Protein AF-A0A811YXW7-F1 (afdb_monomer)

Nearest PDB structures (foldseek):
  7qv2-assembly1_o  TM=4.224E-01  e=8.353E+00  Bacillus subtilis subsp. subtilis str. 168

Sequence (118 aa):
MSMLRLQKRLASSVLRCGKKVWLDPNETNEIRMRILRRLLRRYRDSKIDHHMYHSLYLKVKGNMFKNTWIFMEHIHKLKADKARKSKTKEACKCPEERLQAKKEEIIKTLSKEEETKK

Organism: Nyctereutes procyonoides (NCBI:txid34880)

Mean predicted aligned error: 9.52 Å

Radius of gyration: 27.78 Å; Cα contacts (8 Å, |Δi|>4): 37; chains: 1; bounding box: 67×32×76 Å

Secondary structure (DSSP, 8-state):
--TTHHHHHHHHHHTT-GGG----GGGHHHHHHHHHHHHHHHHHTTT--HHHHHHHHHHHHTT--SSHHHHHHHHHHHHHHHHHHHHHHHHHHHHHHHHHHHHHHHHHHHHHHHHHT-

Foldseek 3Di:
DQPCPVVQVVVCVVVVPHNPDDDDPVCSLVVQLVVLLVVLVVCPVPPDDPVRSVVLNVCSVVVVDPDPVVSVVVSVVVSVVVVVVVVVVVVVVVVVVVVVVVVVVVVVVVVVVVVVVD

InterPro domains:
  IPR000196 Large ribosomal subunit protein eL19 domain [SM01416] (3-79)
  IPR035970 Large ribosomal subunit protein eL19 superfamily [SSF48140] (3-77)
  IPR039547 Large ribosomal subunit protein eL19 [PTHR10722] (32-118)
  IPR057260 Ribosomal protein L19e, C-terminal domain [PF25476] (27-78)

Solvent-accessible surface area (backbone atoms only — not comparable to full-atom values): 6907 Å² total; per-residue (Å²): 133,81,90,50,60,66,58,48,53,51,52,15,64,73,69,72,60,50,93,73,61,81,74,68,76,82,51,52,61,57,56,49,43,52,52,52,51,53,49,50,57,62,36,48,84,76,78,43,53,75,72,58,48,54,56,50,51,52,42,46,73,66,60,73,57,91,44,72,65,61,45,50,52,50,51,53,50,52,50,52,51,50,57,50,51,50,53,53,50,55,63,55,44,59,58,51,53,53,52,50,52,53,52,53,50,53,53,54,52,53,53,51,52,58,62,73,74,108

pLDDT: mean 85.8, std 8.54, range [47.97, 95.38]

Structure (mmCIF, N/CA/C/O backbone):
data_AF-A0A811YXW7-F1
#
_entry.id   AF-A0A811YXW7-F1
#
loop_
_atom_site.group_PDB
_atom_site.id
_atom_site.type_symbol
_atom_site.label_atom_id
_atom_site.label_alt_id
_a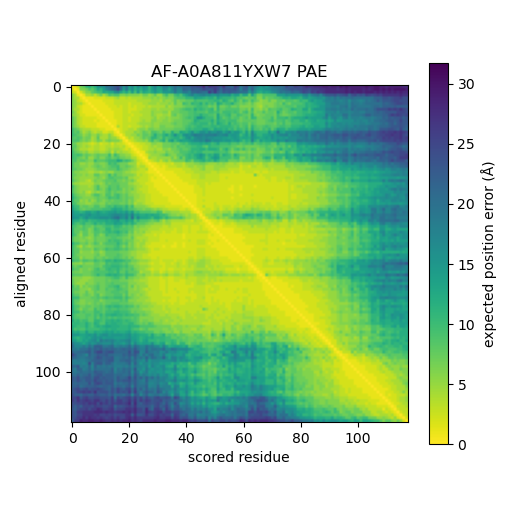tom_site.label_comp_id
_atom_site.label_asym_id
_atom_site.label_entity_id
_atom_site.label_seq_id
_atom_site.pdbx_PDB_ins_code
_atom_site.Cartn_x
_atom_site.Cartn_y
_atom_site.Cartn_z
_atom_site.occupancy
_atom_site.B_iso_or_equiv
_atom_site.auth_seq_id
_atom_site.auth_comp_id
_atom_site.auth_asym_id
_atom_site.auth_atom_id
_atom_site.pdbx_PDB_model_num
ATOM 1 N N . MET A 1 1 ? 21.284 -7.769 -9.258 1.00 47.97 1 MET A N 1
ATOM 2 C CA . MET A 1 1 ? 20.668 -8.637 -10.293 1.00 47.97 1 MET A CA 1
ATOM 3 C C . MET A 1 1 ? 19.537 -7.887 -10.985 1.00 47.97 1 MET A C 1
ATOM 5 O O . MET A 1 1 ? 18.571 -7.527 -10.327 1.00 47.97 1 MET A O 1
ATOM 9 N N . SER A 1 2 ? 19.664 -7.593 -12.279 1.00 54.22 2 SER A N 1
ATOM 10 C CA . SER A 1 2 ? 18.692 -6.773 -13.012 1.00 54.22 2 SER A CA 1
ATOM 11 C C . SER A 1 2 ? 17.357 -7.507 -13.222 1.00 54.22 2 SER A C 1
ATOM 13 O O . SER A 1 2 ? 17.301 -8.623 -13.740 1.00 54.22 2 SER A O 1
ATOM 15 N N . MET A 1 3 ? 16.266 -6.854 -12.812 1.00 62.00 3 MET A N 1
ATOM 16 C CA . MET A 1 3 ? 14.878 -7.347 -12.826 1.00 62.00 3 MET A CA 1
ATOM 17 C C . MET A 1 3 ? 14.267 -7.435 -14.240 1.00 62.00 3 MET A C 1
ATOM 19 O O . MET A 1 3 ? 13.110 -7.809 -14.393 1.00 62.00 3 MET A O 1
ATOM 23 N N . LEU A 1 4 ? 15.039 -7.104 -15.282 1.00 75.44 4 LEU A N 1
ATOM 24 C CA . LEU A 1 4 ? 14.556 -6.938 -16.656 1.00 75.44 4 LEU A CA 1
ATOM 25 C C . LEU A 1 4 ? 14.890 -8.121 -17.577 1.00 75.44 4 LEU A C 1
ATOM 27 O O . LEU A 1 4 ? 14.950 -7.966 -18.795 1.00 75.44 4 LEU A O 1
ATOM 31 N N . ARG A 1 5 ? 15.134 -9.315 -17.016 1.00 80.75 5 ARG A N 1
ATOM 32 C CA . ARG A 1 5 ? 15.488 -10.510 -17.810 1.00 80.75 5 ARG A CA 1
ATOM 33 C C . ARG A 1 5 ? 14.402 -10.857 -18.826 1.00 80.75 5 ARG A C 1
ATOM 35 O O . ARG A 1 5 ? 14.719 -11.165 -19.970 1.00 80.75 5 ARG A O 1
ATOM 42 N N . LEU A 1 6 ? 13.132 -10.772 -18.418 1.00 82.06 6 LEU A N 1
ATOM 43 C CA . LEU A 1 6 ? 12.005 -11.041 -19.308 1.00 82.06 6 LEU A CA 1
ATOM 44 C C . LEU A 1 6 ? 11.903 -9.984 -20.413 1.00 82.06 6 LEU A C 1
ATOM 46 O O . LEU A 1 6 ? 11.776 -10.365 -21.571 1.00 82.06 6 LEU A O 1
ATOM 50 N N . GLN A 1 7 ? 12.022 -8.688 -20.087 1.00 84.81 7 GLN A N 1
ATOM 51 C CA . GLN A 1 7 ? 12.030 -7.631 -21.105 1.00 84.81 7 GLN A CA 1
ATOM 52 C C . GLN A 1 7 ? 13.184 -7.803 -22.097 1.00 84.81 7 GLN A C 1
ATOM 54 O O . GLN A 1 7 ? 12.943 -7.763 -23.298 1.00 84.81 7 GLN A O 1
ATOM 59 N N . LYS A 1 8 ? 14.411 -8.069 -21.622 1.00 85.88 8 LYS A N 1
ATOM 60 C CA . LYS A 1 8 ? 15.564 -8.326 -22.503 1.00 85.88 8 LYS A CA 1
ATOM 61 C C . LYS A 1 8 ? 15.332 -9.528 -23.419 1.00 85.88 8 LYS A C 1
ATOM 63 O O . LYS A 1 8 ? 15.640 -9.452 -24.604 1.00 85.88 8 LYS A O 1
ATOM 68 N N . ARG A 1 9 ? 14.760 -10.620 -22.892 1.00 88.75 9 ARG A N 1
ATOM 69 C CA . ARG A 1 9 ? 14.436 -11.824 -23.677 1.00 88.75 9 ARG A CA 1
ATOM 70 C C . ARG A 1 9 ? 13.384 -11.543 -24.752 1.00 88.75 9 ARG A C 1
ATOM 72 O O . ARG A 1 9 ? 13.567 -11.947 -25.893 1.00 88.75 9 ARG A O 1
ATOM 79 N N . LEU A 1 10 ? 12.301 -10.852 -24.398 1.00 88.25 10 LEU A N 1
ATOM 80 C CA . LEU A 1 10 ? 11.227 -10.529 -25.341 1.00 88.25 10 LEU A CA 1
ATOM 81 C C . LEU A 1 10 ? 11.698 -9.550 -26.422 1.00 88.25 10 LEU A C 1
ATOM 83 O O . LEU A 1 10 ? 11.484 -9.808 -27.601 1.00 88.25 10 LEU A O 1
ATOM 87 N N . ALA A 1 11 ? 12.403 -8.482 -26.042 1.00 89.12 11 ALA A N 1
ATOM 88 C CA . ALA A 1 11 ? 12.955 -7.513 -26.988 1.00 89.12 11 ALA A CA 1
ATOM 89 C C . ALA A 1 11 ? 13.925 -8.174 -27.982 1.00 89.12 11 ALA A C 1
ATOM 91 O O . ALA A 1 11 ? 13.882 -7.888 -29.173 1.00 89.12 11 ALA A O 1
ATOM 92 N N . SER A 1 12 ? 14.745 -9.116 -27.502 1.00 92.69 12 SER A N 1
ATOM 93 C CA . SER A 1 12 ? 15.673 -9.895 -28.329 1.00 92.69 12 SER A CA 1
ATOM 94 C C . SER A 1 12 ? 14.955 -10.725 -29.398 1.00 92.69 12 SER A C 1
ATOM 96 O O . SER A 1 12 ? 15.402 -10.768 -30.545 1.00 92.69 12 SER A O 1
ATOM 98 N N . SER A 1 13 ? 13.824 -11.340 -29.036 1.00 92.06 13 SER A N 1
ATOM 99 C CA . SER A 1 13 ? 12.993 -12.112 -29.963 1.00 92.06 13 SER A CA 1
ATOM 100 C C . SER A 1 13 ? 12.295 -11.226 -30.996 1.00 92.06 13 SER A C 1
ATOM 102 O O . SER A 1 13 ? 12.221 -11.605 -32.160 1.00 92.06 13 SER A O 1
ATOM 104 N N . VAL A 1 14 ? 11.783 -10.060 -30.584 1.00 91.62 14 VAL A N 1
ATOM 105 C CA . VAL A 1 14 ? 11.061 -9.128 -31.470 1.00 91.62 14 VAL A CA 1
ATOM 106 C C . VAL A 1 14 ? 12.008 -8.485 -32.483 1.00 91.62 14 VAL A C 1
ATOM 108 O O . VAL A 1 14 ? 11.702 -8.443 -33.669 1.00 91.62 14 VAL A O 1
ATOM 111 N N . LEU A 1 15 ? 13.181 -8.035 -32.031 1.00 90.44 15 LEU A N 1
ATOM 112 C CA . LEU A 1 15 ? 14.177 -7.359 -32.870 1.00 90.44 15 LEU A CA 1
ATOM 113 C C . LEU A 1 15 ? 15.081 -8.328 -33.654 1.00 90.44 15 LEU A C 1
ATOM 115 O O . LEU A 1 15 ? 15.937 -7.878 -34.409 1.00 90.44 15 LEU A O 1
ATOM 119 N N . ARG A 1 16 ? 14.935 -9.649 -33.454 1.00 87.81 16 ARG A N 1
ATOM 120 C CA . ARG A 1 16 ? 15.744 -10.714 -34.086 1.00 87.81 16 ARG A CA 1
ATOM 121 C C . ARG A 1 16 ? 17.265 -10.507 -33.972 1.00 87.81 16 ARG A C 1
ATOM 123 O O . ARG A 1 16 ? 18.022 -10.903 -34.850 1.00 87.81 16 ARG A O 1
ATOM 130 N N . CYS A 1 17 ? 17.728 -9.908 -32.876 1.00 86.94 17 CYS A N 1
ATOM 131 C CA . CYS A 1 17 ? 19.127 -9.491 -32.701 1.00 86.94 17 CYS A CA 1
ATOM 132 C C . CYS A 1 17 ? 19.908 -10.311 -31.654 1.00 86.94 17 CYS A C 1
ATOM 134 O O . CYS A 1 17 ? 21.076 -10.027 -31.369 1.00 86.94 17 CYS A O 1
ATOM 136 N N . GLY A 1 18 ? 19.286 -11.336 -31.055 1.00 84.19 18 GLY A N 1
ATOM 137 C CA . GLY A 1 18 ? 19.917 -12.149 -30.011 1.00 84.19 18 GLY A CA 1
ATOM 138 C C . GLY A 1 18 ? 20.201 -11.345 -28.734 1.00 84.19 18 GLY A C 1
ATOM 139 O O . GLY A 1 18 ? 19.506 -10.375 -28.433 1.00 84.19 18 GLY A O 1
ATOM 140 N N . LYS A 1 19 ? 21.198 -11.737 -27.929 1.00 80.25 19 LYS A N 1
ATOM 141 C CA . LYS A 1 19 ? 21.458 -11.141 -26.594 1.00 80.25 19 LYS A CA 1
ATOM 142 C C . LYS A 1 19 ? 22.016 -9.702 -26.619 1.00 80.25 19 LYS A C 1
ATOM 144 O O . LYS A 1 19 ? 22.345 -9.172 -25.562 1.00 80.25 19 LYS A O 1
ATOM 149 N N . LYS A 1 20 ? 22.099 -9.057 -27.787 1.00 80.88 20 LYS A N 1
ATOM 150 C CA . LYS A 1 20 ? 22.682 -7.717 -27.984 1.00 80.88 20 LYS A CA 1
ATOM 151 C C . LYS A 1 20 ? 21.777 -6.554 -27.544 1.00 80.88 20 LYS A C 1
ATOM 153 O O . LYS A 1 20 ? 22.146 -5.400 -27.716 1.00 80.88 20 LYS A O 1
ATOM 158 N N . VAL A 1 21 ? 20.605 -6.829 -26.967 1.00 84.44 21 VAL A N 1
ATOM 159 C CA . VAL A 1 21 ? 19.672 -5.784 -26.520 1.00 84.44 21 VAL A CA 1
ATOM 160 C C . VAL A 1 21 ? 20.239 -5.007 -25.330 1.00 84.44 21 VAL A C 1
ATOM 162 O O . VAL A 1 21 ? 20.344 -5.522 -24.206 1.00 84.44 21 VAL A O 1
ATOM 165 N N . TRP A 1 22 ? 20.544 -3.736 -25.577 1.00 83.44 22 TRP A N 1
ATOM 166 C CA . TRP A 1 22 ? 20.842 -2.752 -24.548 1.00 83.44 22 TRP A CA 1
ATOM 167 C C . TRP A 1 22 ? 19.532 -2.148 -24.023 1.00 83.44 22 TRP A C 1
ATOM 169 O O . TRP A 1 22 ? 18.623 -1.855 -24.793 1.00 83.44 22 TRP A O 1
ATOM 179 N N . LEU A 1 23 ? 19.407 -2.034 -22.700 1.00 78.81 23 LEU A N 1
ATOM 180 C CA . LEU A 1 23 ? 18.302 -1.328 -22.046 1.00 78.81 23 LEU A CA 1
ATOM 181 C C . LEU A 1 23 ? 18.929 -0.205 -21.237 1.00 78.81 23 LEU A C 1
ATOM 183 O O . LEU A 1 23 ? 19.870 -0.488 -20.488 1.00 78.81 23 LEU A O 1
ATOM 187 N N . ASP A 1 24 ? 18.395 1.006 -21.366 1.00 80.94 24 ASP A N 1
ATOM 188 C CA . ASP A 1 24 ? 18.929 2.176 -20.681 1.00 80.94 24 ASP A CA 1
ATOM 189 C C . ASP A 1 24 ? 18.831 2.007 -19.150 1.00 80.94 24 ASP A C 1
ATOM 191 O O . ASP A 1 24 ? 17.732 1.813 -18.608 1.00 80.94 24 ASP A O 1
ATOM 195 N N . PRO A 1 25 ? 19.960 2.045 -18.416 1.00 80.00 25 PRO A N 1
ATOM 196 C CA . PRO A 1 25 ? 19.962 2.035 -16.957 1.00 80.00 25 PRO A CA 1
ATOM 197 C C . PRO A 1 25 ? 19.155 3.183 -16.328 1.00 80.00 25 PRO A C 1
ATOM 199 O O . PRO A 1 25 ? 18.594 2.995 -15.242 1.00 80.00 25 PRO A O 1
ATOM 202 N N . ASN A 1 26 ? 19.043 4.330 -17.003 1.00 80.50 26 ASN A N 1
ATOM 203 C CA . ASN A 1 26 ? 18.340 5.517 -16.513 1.00 80.50 26 ASN A CA 1
ATOM 204 C C . ASN A 1 26 ? 16.814 5.320 -16.484 1.00 80.50 26 ASN A C 1
ATOM 206 O O . ASN A 1 26 ? 16.141 5.813 -15.579 1.00 80.50 26 ASN A O 1
ATOM 210 N N . GLU A 1 27 ? 16.264 4.486 -17.373 1.00 79.50 27 GLU A N 1
ATOM 211 C CA . GLU A 1 27 ? 14.826 4.166 -17.420 1.00 79.50 27 GLU A CA 1
ATOM 212 C C . GLU A 1 27 ? 14.397 3.111 -16.386 1.00 79.50 27 GLU A C 1
ATOM 214 O O . GLU A 1 27 ? 13.206 2.849 -16.175 1.00 79.50 27 GLU A O 1
ATOM 219 N N . THR A 1 28 ? 15.349 2.473 -15.697 1.00 81.56 28 THR A N 1
ATOM 220 C CA . THR A 1 28 ? 15.049 1.353 -14.789 1.00 81.56 28 THR A CA 1
ATOM 221 C C . THR A 1 28 ? 14.097 1.735 -13.653 1.00 81.56 28 THR A C 1
ATOM 223 O O . THR A 1 28 ? 13.296 0.902 -13.210 1.00 81.56 28 THR A O 1
ATOM 226 N N . ASN A 1 29 ? 14.144 2.990 -13.198 1.00 84.44 29 ASN A N 1
ATOM 227 C CA . ASN A 1 29 ? 13.227 3.522 -12.192 1.00 84.44 29 ASN A CA 1
ATOM 228 C C . ASN A 1 29 ? 11.802 3.665 -12.7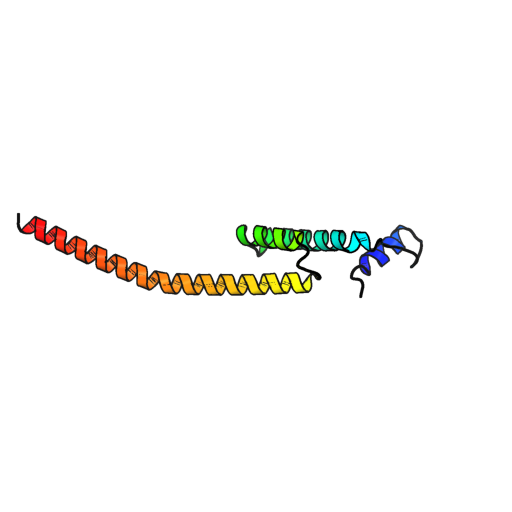35 1.00 84.44 29 ASN A C 1
ATOM 230 O O . ASN A 1 29 ? 10.849 3.252 -12.068 1.00 84.44 29 ASN A O 1
ATOM 234 N N . GLU A 1 30 ? 11.647 4.170 -13.956 1.00 85.94 30 GLU A N 1
ATOM 235 C CA . GLU A 1 30 ? 10.337 4.353 -14.582 1.00 85.94 30 GLU A CA 1
ATOM 236 C C . GLU A 1 30 ? 9.654 3.018 -14.872 1.00 85.94 30 GLU A C 1
ATOM 238 O O . GLU A 1 30 ? 8.476 2.819 -14.544 1.00 85.94 30 GLU A O 1
ATOM 243 N N . ILE A 1 31 ? 10.415 2.054 -15.403 1.00 85.81 31 ILE A N 1
ATOM 244 C CA . ILE A 1 31 ? 9.924 0.699 -15.668 1.00 85.81 31 ILE A CA 1
ATOM 245 C C . ILE A 1 31 ? 9.422 0.061 -14.366 1.00 85.81 31 ILE A C 1
ATOM 247 O O . ILE A 1 31 ? 8.329 -0.516 -14.329 1.00 85.81 31 ILE A O 1
ATOM 251 N N . ARG A 1 32 ? 10.175 0.212 -13.269 1.00 87.44 32 ARG A N 1
ATOM 252 C CA . ARG A 1 32 ? 9.785 -0.295 -11.947 1.00 87.44 32 ARG A CA 1
ATOM 253 C C . ARG A 1 32 ? 8.515 0.377 -11.433 1.00 87.44 32 ARG A C 1
ATOM 255 O O . ARG A 1 32 ? 7.581 -0.322 -11.030 1.00 87.44 32 ARG A O 1
ATOM 262 N N . MET A 1 33 ? 8.447 1.709 -11.471 1.00 90.62 33 MET A N 1
ATOM 263 C CA . MET A 1 33 ? 7.258 2.450 -11.044 1.00 90.62 33 MET A CA 1
ATOM 264 C C . MET A 1 33 ? 6.017 2.015 -11.824 1.00 90.62 33 MET A C 1
ATOM 266 O O . MET A 1 33 ? 4.957 1.817 -11.230 1.00 90.62 33 MET A O 1
ATOM 270 N N . ARG A 1 34 ? 6.141 1.804 -13.140 1.00 91.25 34 ARG A N 1
ATOM 271 C CA . ARG A 1 34 ? 5.038 1.333 -13.989 1.00 91.25 34 ARG A CA 1
ATOM 272 C C . ARG A 1 34 ? 4.547 -0.053 -13.564 1.00 91.25 34 ARG A C 1
ATOM 274 O O . ARG A 1 34 ? 3.336 -0.265 -13.492 1.00 91.25 34 ARG A O 1
ATOM 281 N N . ILE A 1 35 ? 5.453 -0.978 -13.243 1.00 90.00 35 ILE A N 1
ATOM 282 C CA . ILE A 1 35 ? 5.094 -2.317 -12.744 1.00 90.00 35 ILE A CA 1
ATOM 283 C C . ILE A 1 35 ? 4.321 -2.214 -11.420 1.00 90.00 35 ILE A C 1
ATOM 285 O O . ILE A 1 35 ? 3.252 -2.811 -11.284 1.00 90.00 35 ILE A O 1
ATOM 289 N N . LEU A 1 36 ? 4.812 -1.415 -10.468 1.00 92.81 36 LEU A N 1
ATOM 290 C CA . LEU A 1 36 ? 4.171 -1.238 -9.160 1.00 92.81 36 LEU A CA 1
ATOM 291 C C . LEU A 1 36 ? 2.796 -0.565 -9.261 1.00 92.81 36 LEU A C 1
ATOM 293 O O . LEU A 1 36 ? 1.847 -1.018 -8.625 1.00 92.81 36 LEU A O 1
ATOM 297 N N . ARG A 1 37 ? 2.647 0.464 -10.105 1.00 93.56 37 ARG A N 1
ATOM 298 C CA . ARG A 1 37 ? 1.349 1.128 -10.334 1.00 93.56 37 ARG A CA 1
ATOM 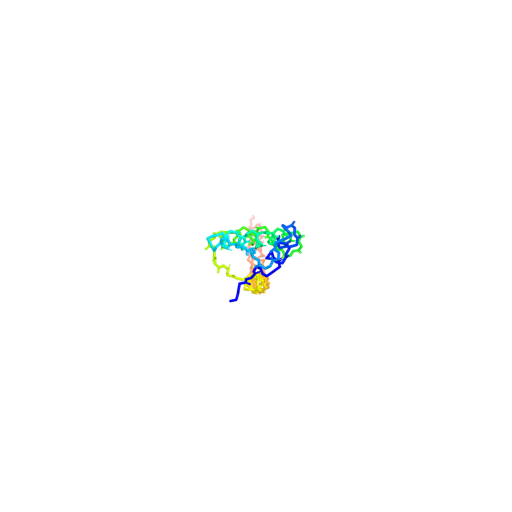299 C C . ARG A 1 37 ? 0.336 0.198 -10.997 1.00 93.56 37 ARG A C 1
ATOM 301 O O . ARG A 1 37 ? -0.833 0.209 -10.620 1.00 93.56 37 ARG A O 1
ATOM 308 N N . ARG A 1 38 ? 0.773 -0.647 -11.941 1.00 92.94 38 ARG A N 1
ATOM 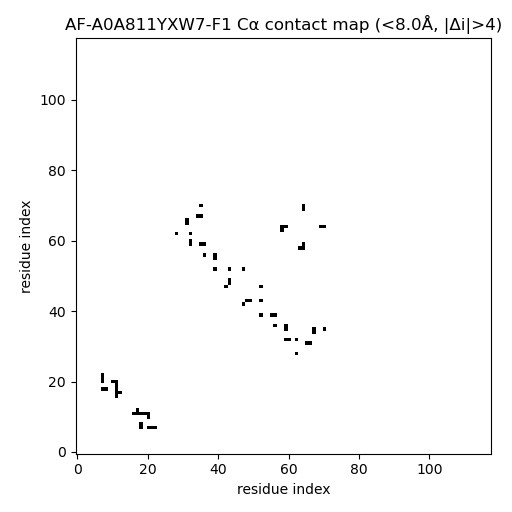309 C CA . ARG A 1 38 ? -0.084 -1.679 -12.552 1.00 92.94 38 ARG A CA 1
ATOM 310 C C . ARG A 1 38 ? -0.566 -2.697 -11.521 1.00 92.94 38 ARG A C 1
ATOM 312 O O . ARG A 1 38 ? -1.745 -3.042 -11.533 1.00 92.94 38 ARG A O 1
ATOM 319 N N . LEU A 1 39 ? 0.316 -3.145 -10.625 1.00 92.50 39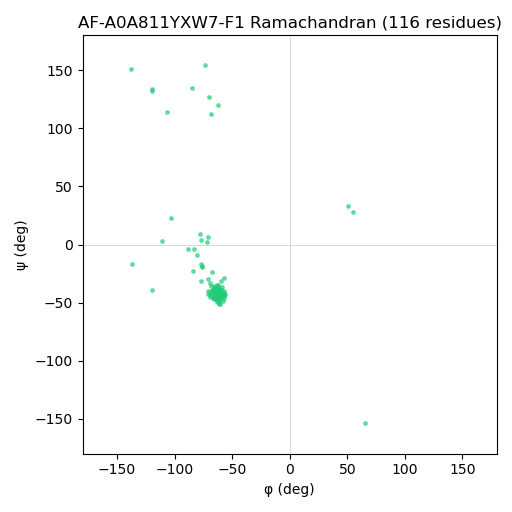 LEU A N 1
ATOM 320 C CA . LEU A 1 39 ? -0.070 -4.005 -9.505 1.00 92.50 39 LEU A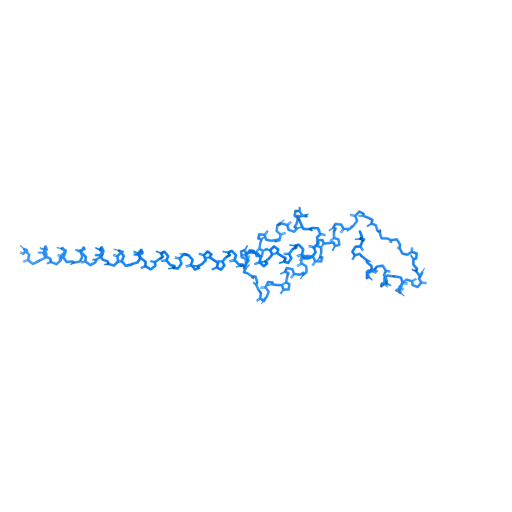 CA 1
ATOM 321 C C . LEU A 1 39 ? -1.075 -3.299 -8.595 1.00 92.50 39 LEU A C 1
ATOM 323 O O . LEU A 1 39 ? -2.146 -3.841 -8.357 1.00 92.50 39 LEU A O 1
ATOM 327 N N . LEU A 1 40 ? -0.791 -2.073 -8.154 1.00 93.69 40 LEU A N 1
ATOM 328 C CA . LEU A 1 40 ? -1.694 -1.329 -7.274 1.00 93.69 40 LEU A CA 1
ATOM 329 C C . LEU A 1 40 ? -3.091 -1.150 -7.900 1.00 93.69 40 LEU A C 1
ATOM 331 O O . LEU A 1 40 ? -4.087 -1.327 -7.205 1.00 93.69 40 LEU A O 1
ATOM 335 N N . ARG A 1 41 ? -3.175 -0.886 -9.214 1.00 93.38 41 ARG A N 1
ATOM 336 C CA . ARG A 1 41 ? -4.453 -0.819 -9.943 1.00 93.38 41 ARG A CA 1
ATOM 337 C C . ARG A 1 41 ? -5.222 -2.138 -9.871 1.00 93.38 41 ARG A C 1
ATOM 339 O O . ARG A 1 41 ? -6.395 -2.111 -9.543 1.00 93.38 41 ARG A O 1
ATOM 346 N N . ARG A 1 42 ? -4.563 -3.280 -10.100 1.00 92.38 42 ARG A N 1
ATOM 347 C CA . ARG A 1 42 ? -5.206 -4.603 -9.965 1.00 92.38 42 ARG A CA 1
ATOM 348 C C . ARG A 1 42 ? -5.685 -4.876 -8.538 1.00 92.38 42 ARG A C 1
ATOM 350 O O . ARG A 1 42 ? -6.733 -5.468 -8.342 1.00 92.38 42 ARG A O 1
ATOM 357 N N . TYR A 1 43 ? -4.916 -4.453 -7.537 1.00 91.00 43 TYR A N 1
ATOM 358 C CA . TYR A 1 43 ? -5.274 -4.663 -6.134 1.00 91.00 43 TYR A CA 1
ATOM 359 C C . TYR A 1 43 ? -6.370 -3.712 -5.629 1.00 91.00 43 TYR A C 1
ATOM 361 O O . TYR A 1 43 ? -7.001 -4.036 -4.621 1.00 91.00 43 TYR A O 1
ATOM 369 N N . ARG A 1 44 ? -6.611 -2.579 -6.304 1.00 88.50 44 ARG A N 1
ATOM 370 C CA . ARG A 1 44 ? -7.711 -1.650 -5.993 1.00 88.50 44 ARG A CA 1
ATOM 371 C C . ARG A 1 44 ? -9.066 -2.347 -6.087 1.00 88.50 44 ARG A C 1
ATOM 373 O O . ARG A 1 44 ? -9.875 -2.189 -5.186 1.00 88.50 44 ARG A O 1
ATOM 380 N N . ASP A 1 45 ? -9.267 -3.149 -7.126 1.00 82.06 45 ASP A N 1
ATOM 381 C CA . ASP A 1 45 ? -10.565 -3.780 -7.388 1.00 82.06 45 ASP A CA 1
ATOM 382 C C . ASP A 1 45 ? -10.829 -4.987 -6.470 1.00 82.06 45 ASP A C 1
ATOM 384 O O . ASP A 1 45 ? -11.963 -5.430 -6.341 1.00 82.06 45 ASP A O 1
ATOM 388 N N . SER A 1 46 ? -9.794 -5.538 -5.819 1.00 82.25 46 SER A N 1
ATOM 389 C CA . SER A 1 46 ? -9.921 -6.791 -5.054 1.00 82.25 46 SER A CA 1
ATOM 390 C C . SER A 1 46 ? -9.610 -6.690 -3.560 1.00 82.25 46 SER A C 1
ATOM 392 O O . SER A 1 46 ? -10.211 -7.407 -2.766 1.00 82.25 46 SER A O 1
ATOM 394 N N . LYS A 1 47 ? -8.594 -5.918 -3.147 1.00 77.62 47 LYS A N 1
ATOM 395 C CA . LYS A 1 47 ? -7.952 -6.097 -1.823 1.00 77.62 47 LYS A CA 1
ATOM 396 C C . LYS A 1 47 ? -7.654 -4.809 -1.057 1.00 77.62 47 LYS A C 1
ATOM 398 O O . LYS A 1 47 ? -7.352 -4.905 0.134 1.00 77.62 47 LYS A O 1
ATOM 403 N N . ILE A 1 48 ? -7.658 -3.647 -1.709 1.00 87.50 48 ILE A N 1
ATOM 404 C CA . ILE A 1 48 ? -7.177 -2.385 -1.132 1.00 87.50 48 ILE A CA 1
ATOM 405 C C . ILE A 1 48 ? -8.304 -1.354 -1.101 1.00 87.50 48 ILE A C 1
ATOM 407 O O . ILE A 1 48 ? -8.982 -1.127 -2.092 1.00 87.50 48 ILE A O 1
ATOM 411 N N . ASP A 1 49 ? -8.442 -0.693 0.043 1.00 88.75 49 ASP A N 1
ATOM 412 C CA . ASP A 1 49 ? -9.363 0.422 0.251 1.00 88.75 49 ASP A CA 1
ATOM 413 C C . ASP A 1 49 ? -8.891 1.719 -0.441 1.00 88.75 49 ASP A C 1
ATOM 415 O O . ASP A 1 49 ? -7.688 1.939 -0.611 1.00 88.75 49 ASP A O 1
ATOM 419 N N . HIS A 1 50 ? -9.814 2.625 -0.779 1.00 90.12 50 HIS A N 1
ATOM 420 C CA . HIS A 1 50 ? -9.502 3.861 -1.510 1.00 90.12 50 HIS A CA 1
ATOM 421 C C . HIS A 1 50 ? -8.438 4.726 -0.804 1.00 90.12 50 HIS A C 1
ATOM 423 O O . HIS A 1 50 ? -7.485 5.191 -1.436 1.00 90.12 50 HIS A O 1
ATOM 429 N N . HIS A 1 51 ? -8.528 4.868 0.523 1.00 89.88 51 HIS A N 1
ATOM 430 C CA . HIS A 1 51 ? -7.553 5.637 1.303 1.00 89.88 51 HIS A CA 1
ATOM 431 C C . HIS A 1 51 ? -6.169 4.968 1.315 1.00 89.88 51 HIS A C 1
ATOM 433 O O . HIS A 1 51 ? -5.126 5.624 1.228 1.00 89.88 51 HIS A O 1
ATOM 439 N N . MET A 1 52 ? -6.136 3.636 1.410 1.00 91.56 52 MET A N 1
ATOM 440 C CA . MET A 1 52 ? -4.882 2.882 1.357 1.00 91.56 52 MET A CA 1
ATOM 441 C C . MET A 1 52 ? -4.224 2.981 -0.022 1.00 91.56 52 MET A C 1
ATOM 443 O O . MET A 1 52 ? -3.002 3.125 -0.104 1.00 91.56 52 MET A O 1
ATOM 447 N N . TYR A 1 53 ? -5.021 2.947 -1.094 1.00 94.44 53 TYR A N 1
ATOM 448 C CA . TYR A 1 53 ? -4.544 3.104 -2.465 1.00 94.44 53 TYR A CA 1
ATOM 449 C C . TYR A 1 53 ? -3.820 4.440 -2.650 1.00 94.44 53 TYR A C 1
ATOM 451 O O . TYR A 1 53 ? -2.692 4.456 -3.144 1.00 94.44 53 TYR A O 1
ATOM 459 N N . HIS A 1 54 ? -4.422 5.547 -2.203 1.00 94.38 54 HIS A N 1
ATOM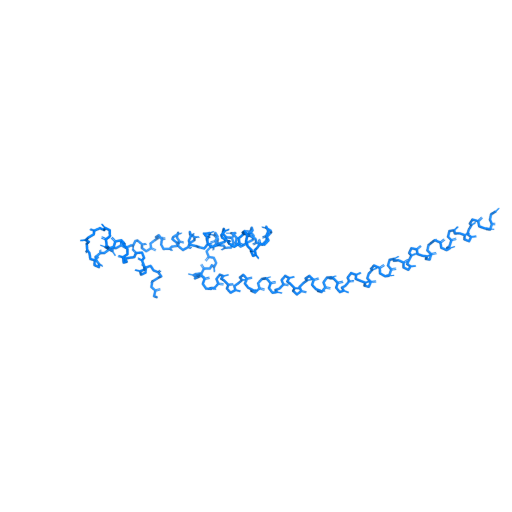 460 C CA . HIS A 1 54 ? -3.828 6.874 -2.364 1.00 94.38 54 HIS A CA 1
ATOM 461 C C . HIS A 1 54 ? -2.465 6.987 -1.660 1.00 94.38 54 HIS A C 1
ATOM 463 O O . HIS A 1 54 ? -1.472 7.372 -2.281 1.00 94.38 54 HIS A O 1
ATOM 469 N N . SER A 1 55 ? -2.378 6.547 -0.398 1.00 94.44 55 SER A N 1
ATOM 470 C CA . SER A 1 55 ? -1.116 6.550 0.359 1.00 94.44 55 SER A CA 1
ATOM 471 C C . SER A 1 55 ? -0.024 5.707 -0.315 1.00 94.44 55 SER A C 1
ATOM 473 O O . SER A 1 55 ? 1.122 6.144 -0.446 1.00 94.44 55 SER A O 1
ATOM 475 N N . LEU A 1 56 ? -0.366 4.506 -0.793 1.00 94.38 56 LEU A N 1
ATOM 476 C CA . LEU A 1 56 ? 0.588 3.629 -1.476 1.00 94.38 56 LEU A CA 1
ATOM 477 C C . LEU A 1 56 ? 1.025 4.187 -2.831 1.00 94.38 56 LEU A C 1
ATOM 479 O O . LEU A 1 56 ? 2.190 4.040 -3.197 1.00 94.38 56 LEU A O 1
ATOM 483 N N . TYR A 1 57 ? 0.129 4.852 -3.558 1.00 95.38 57 TYR A N 1
ATOM 484 C CA . TYR A 1 57 ? 0.453 5.475 -4.837 1.00 95.38 57 TYR A CA 1
ATOM 485 C C . TYR A 1 57 ? 1.509 6.575 -4.679 1.00 95.38 57 TYR A C 1
ATOM 487 O O . TYR A 1 57 ? 2.475 6.613 -5.444 1.00 95.38 57 TYR A O 1
ATOM 495 N N . LEU A 1 58 ? 1.378 7.418 -3.648 1.00 95.25 58 LEU A N 1
ATOM 496 C CA . LEU A 1 58 ? 2.366 8.453 -3.326 1.00 95.25 58 LEU A CA 1
ATOM 497 C C . LEU A 1 58 ? 3.724 7.847 -2.949 1.00 95.25 58 LEU A C 1
ATOM 499 O O . LEU A 1 58 ? 4.751 8.275 -3.472 1.00 95.25 58 LEU A O 1
ATOM 5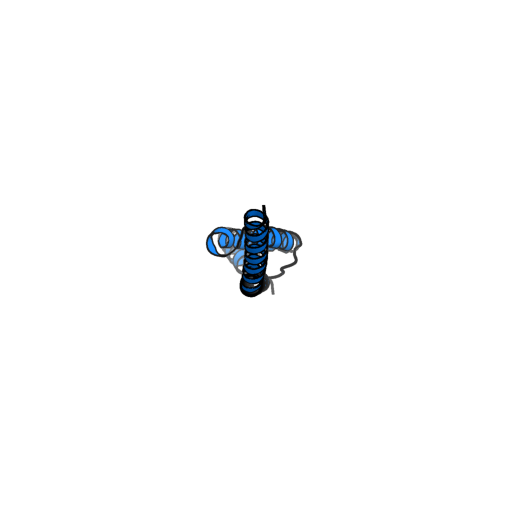03 N N . LYS A 1 59 ? 3.739 6.784 -2.135 1.00 93.94 59 LYS A N 1
ATOM 504 C CA . LYS A 1 59 ? 4.977 6.063 -1.778 1.00 93.94 59 LYS A CA 1
ATOM 505 C C . LYS A 1 59 ? 5.662 5.420 -2.991 1.00 93.94 59 LYS A C 1
ATOM 507 O O . LYS A 1 59 ? 6.888 5.438 -3.092 1.00 93.94 59 LYS A O 1
ATOM 512 N N . VAL A 1 60 ? 4.885 4.878 -3.934 1.00 94.25 60 VAL A N 1
ATOM 513 C CA . VAL A 1 60 ? 5.411 4.353 -5.208 1.00 94.25 60 VAL A CA 1
ATOM 514 C C . VAL A 1 60 ? 5.965 5.483 -6.079 1.00 94.25 60 VAL A C 1
ATOM 516 O O . VAL A 1 60 ? 7.032 5.315 -6.665 1.00 94.25 60 VAL A O 1
ATOM 519 N N . LYS A 1 61 ? 5.289 6.640 -6.146 1.00 93.38 61 LYS A N 1
ATOM 520 C CA . LYS A 1 61 ? 5.789 7.835 -6.851 1.00 93.38 61 LYS A CA 1
ATOM 521 C C . LYS A 1 61 ? 7.095 8.354 -6.237 1.00 93.38 61 LYS A C 1
ATOM 523 O O . LYS A 1 61 ? 7.967 8.773 -6.983 1.00 93.38 61 LYS A O 1
ATOM 528 N N . GLY A 1 62 ? 7.257 8.253 -4.918 1.00 93.44 62 GLY A N 1
ATOM 529 C CA . GLY A 1 62 ? 8.495 8.580 -4.201 1.00 93.44 62 GLY A CA 1
ATOM 530 C C . GLY A 1 62 ? 9.601 7.520 -4.290 1.00 93.44 62 GLY A C 1
ATOM 531 O O . GLY A 1 62 ? 10.577 7.611 -3.556 1.00 93.44 62 GLY A O 1
ATOM 532 N N . ASN A 1 63 ? 9.453 6.492 -5.137 1.00 91.06 63 ASN A N 1
ATOM 533 C CA . ASN A 1 63 ? 10.437 5.418 -5.333 1.00 91.06 63 ASN A CA 1
ATOM 534 C C . ASN A 1 63 ? 10.850 4.676 -4.041 1.00 91.06 63 ASN A C 1
ATOM 536 O O . ASN A 1 63 ? 11.949 4.130 -3.958 1.00 91.06 63 ASN A O 1
ATOM 540 N N . MET A 1 64 ? 9.973 4.611 -3.031 1.00 90.44 64 MET A N 1
ATOM 541 C CA . MET A 1 64 ? 10.292 3.946 -1.757 1.00 90.44 64 MET A CA 1
ATOM 542 C C . MET A 1 64 ? 10.461 2.425 -1.896 1.00 90.44 64 MET A C 1
ATOM 544 O O . MET A 1 64 ? 11.114 1.785 -1.075 1.00 90.44 64 MET A O 1
ATOM 548 N N . PHE A 1 65 ? 9.869 1.829 -2.933 1.00 90.69 65 PHE A N 1
ATOM 549 C CA . PHE A 1 65 ? 9.870 0.385 -3.149 1.00 90.69 65 PHE A CA 1
ATOM 550 C C . PHE A 1 65 ? 10.800 0.001 -4.300 1.00 90.69 65 PHE A C 1
ATOM 552 O O . PHE A 1 65 ? 10.532 0.300 -5.463 1.00 90.69 65 PHE A O 1
ATOM 559 N N . LYS A 1 66 ? 11.875 -0.729 -3.983 1.00 84.81 66 LYS A N 1
ATOM 560 C CA . LYS A 1 66 ? 12.869 -1.182 -4.974 1.00 84.81 66 LYS A CA 1
ATOM 561 C C . LYS A 1 66 ? 12.478 -2.481 -5.691 1.00 84.81 66 LYS A C 1
ATOM 563 O O . LYS A 1 66 ? 12.939 -2.710 -6.806 1.00 84.81 66 LYS A O 1
ATOM 568 N N . ASN A 1 67 ? 11.602 -3.290 -5.089 1.00 85.62 67 ASN A N 1
ATOM 569 C CA . ASN A 1 67 ? 11.118 -4.563 -5.630 1.00 85.62 67 ASN A CA 1
ATOM 570 C C . ASN A 1 67 ? 9.611 -4.734 -5.408 1.00 85.62 67 ASN A C 1
ATOM 572 O O . ASN A 1 67 ? 9.057 -4.265 -4.413 1.00 85.62 67 ASN A O 1
ATOM 576 N N . THR A 1 68 ? 8.966 -5.483 -6.306 1.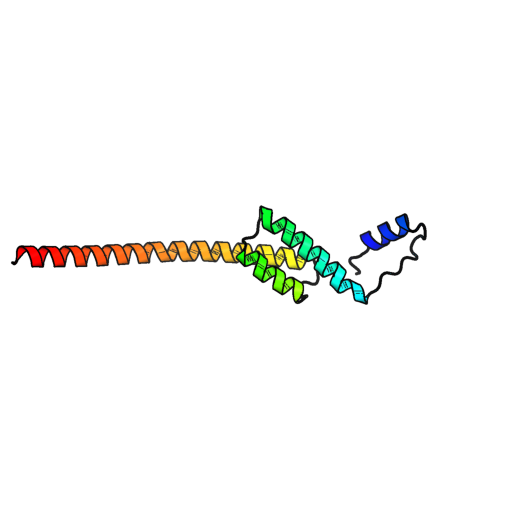00 87.00 68 THR A N 1
ATOM 577 C CA . THR A 1 68 ? 7.554 -5.881 -6.184 1.00 87.00 68 THR A CA 1
ATOM 578 C C . THR A 1 68 ? 7.282 -6.675 -4.909 1.00 87.00 68 THR A C 1
ATOM 580 O O . THR A 1 68 ? 6.245 -6.476 -4.291 1.00 87.00 68 THR A O 1
ATOM 583 N N . TRP A 1 69 ? 8.222 -7.519 -4.478 1.00 88.56 69 TRP A N 1
ATOM 584 C CA . TRP A 1 69 ? 8.107 -8.290 -3.238 1.00 88.56 69 TRP A CA 1
ATOM 585 C C . TRP A 1 69 ? 8.025 -7.395 -1.991 1.00 88.56 69 TRP A C 1
ATOM 587 O O . TRP A 1 69 ? 7.080 -7.522 -1.222 1.00 88.56 69 TRP A O 1
ATOM 597 N N . ILE A 1 70 ? 8.929 -6.414 -1.858 1.00 91.12 70 ILE A N 1
ATOM 598 C CA . ILE A 1 70 ? 8.943 -5.454 -0.732 1.00 91.12 70 ILE A CA 1
ATOM 599 C C . ILE A 1 70 ? 7.626 -4.667 -0.684 1.00 91.12 70 ILE A C 1
ATOM 601 O O . ILE A 1 70 ? 7.057 -4.410 0.374 1.00 91.12 70 ILE A O 1
ATOM 605 N N . PHE A 1 71 ? 7.111 -4.294 -1.857 1.00 91.38 71 PHE A N 1
ATOM 606 C CA . PHE A 1 71 ? 5.817 -3.634 -1.965 1.00 91.38 71 PHE A CA 1
ATOM 607 C C . PHE A 1 71 ? 4.660 -4.528 -1.488 1.00 91.38 71 PHE A C 1
ATOM 609 O O . PHE A 1 71 ? 3.792 -4.059 -0.751 1.00 91.38 71 PHE A O 1
ATOM 616 N N . MET A 1 72 ? 4.662 -5.811 -1.865 1.00 90.88 72 MET A N 1
ATOM 617 C CA . MET A 1 72 ? 3.650 -6.778 -1.424 1.00 90.88 72 MET A CA 1
ATOM 618 C C . MET A 1 72 ? 3.698 -7.019 0.081 1.00 90.88 72 MET A C 1
ATOM 620 O O . MET A 1 72 ? 2.657 -7.000 0.736 1.00 90.88 72 MET A O 1
ATOM 624 N N . GLU A 1 73 ? 4.894 -7.180 0.638 1.00 92.69 73 GLU A N 1
ATOM 625 C CA . GLU A 1 73 ? 5.100 -7.320 2.077 1.00 92.69 73 GLU A CA 1
ATOM 626 C C . GLU A 1 73 ? 4.534 -6.111 2.835 1.00 92.69 73 GLU A C 1
ATOM 628 O O . GLU A 1 73 ? 3.765 -6.263 3.786 1.00 92.69 73 GLU A O 1
ATOM 633 N N . HIS A 1 74 ? 4.816 -4.897 2.355 1.00 93.06 74 HIS A N 1
ATOM 634 C CA . HIS A 1 74 ? 4.280 -3.676 2.946 1.00 93.06 74 HIS A CA 1
ATOM 635 C C . HIS A 1 74 ? 2.744 -3.599 2.854 1.00 93.06 74 HIS A C 1
ATOM 637 O O . HIS A 1 74 ? 2.098 -3.160 3.807 1.00 93.06 74 HIS A O 1
ATOM 643 N N . ILE A 1 75 ? 2.130 -4.051 1.751 1.00 92.06 75 ILE A N 1
ATOM 644 C CA . ILE A 1 75 ? 0.662 -4.142 1.640 1.00 92.06 75 ILE A CA 1
ATOM 645 C C . ILE A 1 75 ? 0.097 -5.109 2.683 1.00 92.06 75 ILE A C 1
ATOM 647 O O . ILE A 1 75 ? -0.875 -4.773 3.362 1.00 92.06 75 ILE A O 1
ATOM 651 N N . HIS A 1 76 ? 0.692 -6.294 2.825 1.00 91.81 76 HIS A N 1
ATOM 652 C CA . HIS A 1 76 ? 0.234 -7.290 3.794 1.00 91.81 76 HIS A CA 1
ATOM 653 C C . HIS A 1 76 ? 0.373 -6.782 5.231 1.00 91.81 76 HIS A C 1
ATOM 655 O O . HIS A 1 76 ? -0.576 -6.902 6.008 1.00 91.81 76 HIS A O 1
ATOM 661 N N . LYS A 1 77 ? 1.494 -6.125 5.554 1.00 93.69 77 LYS A N 1
ATOM 662 C CA . LYS A 1 77 ? 1.721 -5.495 6.859 1.00 93.69 77 LYS A CA 1
ATOM 663 C C . LYS A 1 77 ? 0.680 -4.416 7.158 1.00 93.69 77 LYS A C 1
ATOM 665 O O . LYS A 1 77 ? 0.011 -4.488 8.184 1.00 93.69 77 LYS A O 1
ATOM 670 N N . LEU A 1 78 ? 0.459 -3.476 6.234 1.00 90.88 78 LEU A N 1
ATOM 671 C CA . LEU A 1 78 ? -0.553 -2.427 6.412 1.00 90.88 78 LEU A CA 1
ATOM 672 C C . LEU A 1 78 ? -1.969 -2.988 6.555 1.00 90.88 78 LEU A C 1
ATOM 674 O O . LEU A 1 78 ? -2.774 -2.445 7.311 1.00 90.88 78 LEU A O 1
ATOM 678 N N . LYS A 1 79 ? -2.289 -4.061 5.827 1.00 90.31 79 LYS A N 1
ATOM 679 C CA . LYS A 1 79 ? -3.590 -4.722 5.939 1.00 90.31 79 LYS A CA 1
ATOM 680 C C . LYS A 1 79 ? -3.763 -5.360 7.318 1.00 90.31 79 LYS A C 1
ATOM 682 O O . LYS A 1 79 ? -4.807 -5.168 7.937 1.00 90.31 79 LYS A O 1
ATOM 687 N N . ALA A 1 80 ? -2.741 -6.061 7.812 1.00 90.69 80 ALA A N 1
ATOM 688 C CA . ALA A 1 80 ? -2.743 -6.634 9.155 1.00 90.69 80 ALA A CA 1
ATOM 689 C C . ALA A 1 80 ? -2.862 -5.543 10.232 1.00 90.69 80 ALA A C 1
ATOM 691 O O . ALA A 1 80 ? -3.665 -5.671 11.153 1.00 90.69 80 ALA A O 1
ATOM 692 N N . ASP A 1 81 ? -2.144 -4.429 10.084 1.00 90.56 81 ASP A N 1
ATOM 693 C CA . ASP A 1 81 ? -2.231 -3.283 10.994 1.00 90.56 81 ASP A CA 1
ATOM 694 C C . ASP A 1 81 ? -3.621 -2.647 10.997 1.00 90.56 81 ASP A C 1
ATOM 696 O O . ASP A 1 81 ? -4.157 -2.347 12.063 1.00 90.56 81 ASP A O 1
ATOM 700 N N . LYS A 1 82 ? -4.232 -2.461 9.820 1.00 88.12 82 LYS A N 1
ATOM 701 C CA . LYS A 1 82 ? -5.591 -1.915 9.711 1.00 88.12 82 LYS A CA 1
ATOM 702 C C . LYS A 1 82 ? -6.611 -2.846 10.368 1.00 88.12 82 LYS A C 1
ATOM 704 O O . LYS A 1 82 ? -7.451 -2.360 11.118 1.00 88.12 82 LYS A O 1
ATOM 709 N N . ALA A 1 83 ? -6.489 -4.157 10.153 1.00 87.62 83 ALA A N 1
ATOM 710 C CA . ALA A 1 83 ? -7.354 -5.160 10.774 1.00 87.62 83 ALA A CA 1
ATOM 711 C C . ALA A 1 83 ? -7.181 -5.234 12.302 1.00 87.62 83 ALA A C 1
ATOM 713 O O . ALA A 1 83 ? -8.153 -5.430 13.023 1.00 87.62 83 ALA A O 1
ATOM 714 N N . ARG A 1 84 ? -5.961 -5.050 12.822 1.00 88.44 84 ARG A N 1
ATOM 715 C CA . ARG A 1 84 ? -5.731 -4.940 14.273 1.00 88.44 84 ARG A CA 1
ATOM 716 C C . ARG A 1 84 ? -6.380 -3.681 14.841 1.00 88.44 84 ARG A C 1
ATOM 718 O O . ARG A 1 84 ? -7.103 -3.758 15.824 1.00 88.44 84 ARG A O 1
ATOM 725 N N . LYS A 1 85 ? -6.182 -2.537 14.178 1.00 87.31 85 LYS A N 1
ATOM 726 C CA . LYS A 1 85 ? -6.747 -1.249 14.604 1.00 87.31 85 LYS A CA 1
ATOM 727 C C . LYS A 1 85 ? -8.273 -1.228 14.578 1.00 87.31 85 LYS A C 1
ATOM 729 O O . LYS A 1 85 ? -8.853 -0.611 15.464 1.00 87.31 85 LYS A O 1
ATOM 734 N N . SER A 1 86 ? -8.926 -1.851 13.592 1.00 85.75 86 SER A N 1
ATOM 735 C CA . SER A 1 86 ? -10.395 -1.921 13.565 1.00 85.75 86 SER A CA 1
ATOM 736 C C . SER A 1 86 ? -10.923 -2.720 14.752 1.00 85.75 86 SER A C 1
ATOM 738 O O . SER A 1 86 ? -11.747 -2.199 15.492 1.00 85.75 86 SER A O 1
ATOM 740 N N . LYS A 1 87 ? -10.337 -3.893 15.024 1.00 84.19 87 LYS A N 1
ATOM 741 C CA . LYS A 1 87 ? -10.694 -4.721 16.185 1.00 84.19 87 LYS A CA 1
ATOM 742 C C . LYS A 1 87 ? -10.511 -3.985 17.513 1.00 84.19 87 LYS A C 1
ATOM 744 O O . LYS A 1 87 ? -11.390 -4.038 18.362 1.00 84.19 87 LYS A O 1
ATOM 749 N N . THR A 1 88 ? -9.398 -3.271 17.697 1.00 83.69 88 THR A N 1
ATOM 750 C CA . THR A 1 88 ? -9.172 -2.483 18.922 1.00 83.69 88 THR A CA 1
ATOM 751 C C . THR A 1 88 ? -10.187 -1.351 19.059 1.00 83.69 88 THR A C 1
ATOM 753 O O . THR A 1 88 ? -10.723 -1.142 20.139 1.00 83.69 88 THR A O 1
ATOM 756 N N . LYS A 1 89 ? -10.489 -0.636 17.969 1.00 83.50 89 LYS A N 1
ATOM 757 C CA . LYS A 1 89 ? -11.493 0.436 17.988 1.00 83.50 89 LYS A CA 1
ATOM 758 C C . LYS A 1 89 ? -12.888 -0.096 18.296 1.00 83.50 89 LYS A C 1
ATOM 760 O O . LYS A 1 89 ? -13.594 0.517 19.079 1.00 83.50 89 LYS A O 1
ATOM 765 N N . GLU A 1 90 ? -13.274 -1.215 17.696 1.00 79.44 90 GLU A N 1
ATOM 766 C CA . GLU A 1 90 ? -14.541 -1.893 17.992 1.00 79.44 90 GLU A CA 1
ATOM 767 C C . GLU A 1 90 ? -14.607 -2.308 19.468 1.00 79.44 90 GLU A C 1
ATOM 769 O O . GLU A 1 90 ? -15.596 -2.029 20.137 1.00 79.44 90 GLU A O 1
ATOM 774 N N . ALA A 1 91 ? -13.521 -2.866 20.012 1.00 77.69 91 ALA A N 1
ATOM 775 C CA . ALA A 1 91 ? -13.446 -3.223 21.426 1.00 77.69 91 ALA A CA 1
ATOM 776 C C . ALA A 1 91 ? -13.554 -2.011 22.373 1.00 77.69 91 ALA A C 1
ATOM 778 O O . ALA A 1 91 ? -14.143 -2.145 23.440 1.00 77.69 91 ALA A O 1
ATOM 779 N N . CYS A 1 92 ? -13.017 -0.842 22.002 1.00 73.88 92 CYS A N 1
ATOM 780 C CA . CYS A 1 92 ? -13.111 0.387 22.803 1.00 73.88 92 CYS A CA 1
ATOM 781 C C . CYS A 1 92 ? -14.478 1.082 22.714 1.00 73.88 92 CYS A C 1
ATOM 783 O O . CYS A 1 92 ? -14.917 1.669 23.700 1.00 73.88 92 CYS A O 1
ATOM 785 N N . LYS A 1 93 ? -15.168 0.987 21.572 1.00 72.88 93 LYS A N 1
ATOM 786 C CA . LYS A 1 93 ? -16.494 1.596 21.380 1.00 72.88 93 LYS A CA 1
ATOM 787 C C . LYS A 1 93 ? -17.568 0.954 22.252 1.00 72.88 93 LYS A C 1
ATOM 789 O O . LYS A 1 93 ? -18.370 1.660 22.849 1.00 72.88 93 LYS A O 1
ATOM 794 N N . CYS A 1 94 ? -17.549 -0.374 22.390 1.00 69.12 94 CYS A N 1
ATOM 795 C CA . CYS A 1 94 ? -18.563 -1.093 23.165 1.00 69.12 94 CYS A CA 1
ATOM 796 C C . CYS A 1 94 ? -18.672 -0.608 24.637 1.00 69.12 94 CYS A C 1
ATOM 798 O O . CYS A 1 94 ? -19.789 -0.454 25.130 1.00 69.12 94 CYS A O 1
ATOM 800 N N . PRO A 1 95 ? -17.571 -0.355 25.375 1.00 75.25 95 PRO A N 1
ATOM 801 C CA . PRO A 1 95 ? -17.619 0.298 26.687 1.00 75.25 95 PRO A CA 1
ATOM 802 C C . PRO A 1 95 ? -18.081 1.760 26.668 1.00 75.25 95 PRO A C 1
ATOM 804 O O . PRO A 1 95 ? -18.836 2.153 27.555 1.00 75.25 95 PRO A O 1
ATOM 807 N N . GLU A 1 96 ? -17.633 2.558 25.694 1.00 74.56 96 GLU A N 1
ATOM 808 C CA . GLU A 1 96 ? -17.995 3.980 25.583 1.00 74.56 96 GLU A CA 1
ATOM 809 C C . GLU A 1 96 ? -19.503 4.156 25.380 1.00 74.56 96 GLU A C 1
ATOM 811 O O . GLU A 1 96 ? -20.137 4.923 26.105 1.00 74.56 96 GLU A O 1
ATOM 816 N N . GLU A 1 97 ? -20.090 3.360 24.486 1.00 81.12 97 GLU A N 1
ATOM 817 C CA . GLU A 1 97 ? -21.528 3.346 24.202 1.00 81.12 97 GLU A CA 1
ATOM 818 C C . GLU A 1 97 ? -22.340 2.918 25.433 1.00 81.12 97 GLU A C 1
ATOM 820 O O . GLU A 1 97 ? -23.354 3.533 25.760 1.00 81.12 97 GLU A O 1
ATOM 825 N N . ARG A 1 98 ? -21.863 1.918 26.191 1.00 82.00 98 ARG A N 1
ATOM 826 C CA . ARG A 1 98 ? -22.495 1.508 27.460 1.00 82.00 98 ARG A CA 1
ATOM 827 C C . ARG A 1 98 ? -22.452 2.615 28.510 1.00 82.00 98 ARG A C 1
ATOM 829 O O . ARG A 1 98 ? -23.394 2.761 29.287 1.00 82.00 98 ARG A O 1
ATOM 836 N N . LEU A 1 99 ? -21.354 3.365 28.574 1.00 83.06 99 LEU A N 1
ATOM 837 C CA . LEU A 1 99 ? -21.215 4.471 29.515 1.00 83.06 99 LEU A CA 1
ATOM 838 C C . LEU A 1 99 ? -22.117 5.648 29.118 1.00 83.06 99 LEU A C 1
ATOM 840 O O . LEU A 1 99 ? -22.723 6.262 29.993 1.00 83.06 99 LEU A O 1
ATOM 844 N N . GLN A 1 100 ? -22.228 5.945 27.820 1.00 84.19 100 GLN A N 1
ATOM 845 C CA . GLN A 1 100 ? -23.154 6.950 27.292 1.00 84.19 100 GLN A CA 1
ATOM 846 C C . GLN A 1 100 ? -24.611 6.576 27.562 1.00 84.19 100 GLN A C 1
ATOM 848 O O . GLN A 1 100 ? -25.323 7.393 28.137 1.00 84.19 100 GLN A O 1
ATOM 853 N N . ALA A 1 101 ? -25.012 5.331 27.296 1.00 89.00 101 ALA A N 1
ATOM 854 C CA . ALA A 1 101 ? -26.362 4.855 27.596 1.00 89.00 101 ALA A CA 1
ATOM 855 C C . ALA A 1 101 ? -26.710 5.014 29.087 1.00 89.00 101 ALA A C 1
ATOM 857 O O . ALA A 1 101 ? -27.762 5.548 29.423 1.00 89.00 101 ALA A O 1
ATOM 858 N N . LYS A 1 102 ? -25.791 4.656 29.998 1.00 91.06 102 LYS A N 1
ATOM 859 C CA . LYS A 1 102 ? -25.990 4.868 31.444 1.00 91.06 102 LYS A CA 1
ATOM 860 C C . LYS A 1 102 ? -26.138 6.344 31.817 1.00 91.06 102 LYS A C 1
ATOM 862 O O . LYS A 1 102 ? -26.955 6.677 32.669 1.00 91.06 102 LYS A O 1
ATOM 867 N N . LYS A 1 103 ? -25.344 7.235 31.212 1.00 93.06 103 LYS A N 1
ATOM 868 C CA . LYS A 1 103 ? -25.457 8.686 31.448 1.00 93.06 103 LYS A CA 1
ATOM 869 C C . LYS A 1 103 ? -26.806 9.220 30.968 1.00 93.06 103 LYS A C 1
ATOM 871 O O . LYS A 1 103 ? -27.434 9.993 31.683 1.00 93.06 103 LYS A O 1
ATOM 876 N N . GLU A 1 104 ? -27.253 8.791 29.793 1.00 87.81 104 GLU A N 1
ATOM 877 C CA . GLU A 1 104 ? -28.547 9.173 29.219 1.00 87.81 104 GLU A CA 1
ATOM 878 C C . GLU A 1 104 ? -29.723 8.656 30.058 1.00 87.81 104 GLU A C 1
ATOM 880 O O . GLU A 1 104 ? -30.678 9.396 30.290 1.00 87.81 104 GLU A O 1
ATOM 885 N N . GLU A 1 105 ? -29.639 7.429 30.583 1.00 90.69 105 GLU A N 1
ATOM 886 C CA . GLU A 1 105 ? -30.638 6.881 31.507 1.00 90.69 105 GLU A CA 1
ATOM 887 C C . GLU A 1 105 ? -30.748 7.707 32.794 1.00 90.69 105 GLU A C 1
ATOM 889 O O . GLU A 1 105 ? -31.858 8.070 33.178 1.00 90.69 105 GLU A O 1
ATOM 894 N N . ILE A 1 106 ? -29.619 8.070 33.416 1.00 92.69 106 ILE A N 1
ATOM 895 C CA . ILE A 1 106 ? -29.592 8.898 34.637 1.00 92.69 106 ILE A CA 1
ATOM 896 C C . ILE A 1 106 ? -30.191 10.288 34.378 1.00 92.69 106 ILE A C 1
ATOM 898 O O . ILE A 1 106 ? -30.984 10.793 35.172 1.00 92.69 106 ILE A O 1
ATOM 902 N N . ILE A 1 107 ? -29.848 10.916 33.249 1.00 92.94 107 ILE A N 1
ATOM 903 C CA . ILE A 1 107 ? -30.423 12.215 32.865 1.00 92.94 107 ILE A CA 1
ATOM 904 C C . ILE A 1 107 ? -31.943 12.092 32.688 1.00 92.94 107 ILE A C 1
ATOM 906 O O . ILE A 1 107 ? -32.693 12.963 33.133 1.00 92.94 107 ILE A O 1
ATOM 910 N N . LYS A 1 108 ? -32.414 10.992 32.087 1.00 92.44 108 LYS A N 1
ATOM 911 C CA . LYS A 1 108 ? -33.840 10.725 31.862 1.00 92.44 108 LYS A CA 1
ATOM 912 C C . LYS A 1 108 ? -34.613 10.441 33.154 1.00 92.44 108 LYS A C 1
ATOM 914 O O . LYS A 1 108 ? -35.792 10.775 33.235 1.00 92.44 108 LYS A O 1
ATOM 919 N N . THR A 1 109 ? -33.996 9.814 34.156 1.00 90.06 109 THR A N 1
ATOM 920 C CA . THR A 1 109 ? -34.634 9.613 35.469 1.00 90.06 109 THR A CA 1
ATOM 921 C C . THR A 1 109 ? -34.746 10.922 36.241 1.00 90.06 109 THR A C 1
ATOM 923 O O . THR A 1 109 ? -35.812 11.208 36.774 1.00 90.06 109 THR A O 1
ATOM 926 N N . LEU A 1 110 ? -33.692 11.746 36.229 1.00 89.44 110 LEU A N 1
ATOM 927 C CA . LEU A 1 110 ? -33.690 13.050 36.902 1.00 89.44 110 LEU A CA 1
ATOM 928 C C . LEU A 1 110 ? -34.746 14.000 36.319 1.00 89.44 110 LEU A C 1
ATOM 930 O O . LEU A 1 110 ? -35.493 14.620 37.066 1.00 89.44 110 LEU A O 1
ATOM 934 N N . SER A 1 111 ? -34.867 14.051 34.990 1.00 85.94 111 SER A N 1
ATOM 935 C CA . SER A 1 111 ? -35.886 14.876 34.318 1.00 85.94 111 SER A CA 1
ATOM 936 C C . SER A 1 111 ? -37.319 14.438 34.644 1.00 85.94 111 SER A C 1
ATOM 938 O O . SER A 1 111 ? -38.172 15.284 34.891 1.00 85.94 111 SER A O 1
ATOM 940 N N . LYS A 1 112 ? -37.587 13.128 34.747 1.00 90.06 112 LYS A N 1
ATOM 941 C CA . LYS A 1 112 ? -38.898 12.625 35.197 1.00 90.06 112 LYS A CA 1
ATOM 942 C C . LYS A 1 112 ? -39.208 12.980 36.653 1.00 90.06 112 LYS A C 1
ATOM 944 O O . LYS A 1 112 ? -40.349 13.300 36.967 1.00 90.06 112 LYS A O 1
ATOM 949 N N . GLU A 1 113 ? -38.223 12.915 37.548 1.00 81.44 113 GLU A N 1
ATOM 950 C CA . GLU A 1 113 ? -38.421 13.294 38.953 1.00 81.44 113 GLU A CA 1
ATOM 951 C C . GLU A 1 113 ? -38.751 14.785 39.109 1.00 81.44 113 GLU A C 1
ATOM 953 O O . GLU A 1 113 ? -39.610 15.138 39.918 1.00 81.44 113 GLU A O 1
ATOM 958 N N . GLU A 1 114 ? -38.117 15.659 38.323 1.00 80.00 114 GLU A N 1
ATOM 959 C CA . GLU A 1 114 ? -38.430 17.094 38.301 1.00 80.00 114 GLU A CA 1
ATOM 960 C C . GLU A 1 114 ? -39.843 17.382 37.775 1.00 80.00 114 GLU A C 1
ATOM 962 O O . GLU A 1 114 ? -40.528 18.245 38.322 1.00 80.00 114 GLU A O 1
ATOM 967 N N . GLU A 1 115 ? -40.312 16.634 36.772 1.00 74.69 115 GLU A N 1
ATOM 968 C CA . GLU A 1 115 ? -41.688 16.733 36.267 1.00 74.69 115 GLU A CA 1
ATOM 969 C C . GLU A 1 115 ? -42.726 16.281 37.305 1.00 74.69 115 GLU A C 1
ATOM 971 O O . GLU A 1 115 ? -43.779 16.897 37.413 1.00 74.69 115 GLU A O 1
ATOM 976 N N . THR A 1 116 ? -42.433 15.246 38.102 1.00 68.12 116 THR A N 1
ATOM 977 C CA . THR A 1 116 ? -43.359 14.749 39.144 1.00 68.12 116 THR A CA 1
ATOM 978 C C . THR A 1 116 ? -43.429 15.612 40.405 1.00 68.12 116 THR A C 1
ATOM 980 O O . THR A 1 116 ? -44.368 15.474 41.185 1.00 68.12 116 THR A O 1
ATOM 983 N N . LYS A 1 117 ? -42.430 16.470 40.643 1.00 67.50 117 LYS A N 1
ATOM 984 C CA . LYS A 1 117 ? -42.379 17.381 41.802 1.00 67.50 117 LYS A CA 1
ATOM 985 C C . LYS A 1 117 ? -43.058 18.729 41.541 1.00 67.50 117 LYS A C 1
ATOM 987 O O . LYS A 1 117 ? -43.105 19.555 42.453 1.00 67.50 117 LYS A O 1
ATOM 992 N N . LYS A 1 118 ? -43.528 18.960 40.317 1.00 54.00 118 LYS A N 1
ATOM 993 C CA . LYS A 1 118 ? -44.188 20.186 39.871 1.00 54.00 118 LYS A CA 1
ATOM 994 C C . LYS A 1 118 ? -45.700 20.000 39.843 1.00 54.00 118 LYS A C 1
ATOM 996 O O . LYS A 1 118 ? -46.391 20.992 40.155 1.00 54.00 118 LYS A O 1
#